Protein AF-A0A218WYG9-F1 (afdb_monomer_lite)

Secondary structure (DSSP, 8-state):
--GGGGS-TT-HHHH--TTTSS---PPPPPPPPHHHHHHHHHT------S--TT-PPPPPPTTS-S-----GGGGSTTGGG-S-GGG--HHHHHHHHHHHHHHHHTT-TTT-S--HHHHHHHHHTT--GGGSPP-----

Radius of gyration: 25.15 Å; chains: 1; bounding box: 65×33×73 Å

Sequence (139 aa):
MGHRRFLDSQHSWRKSKKFDGKSEYRSKPEELSGDDVLRQLRQVENVRFGKPPNQRKRKRSDGELNWTKRSIFFELPYWKTLKLRHNLDVMHIEKNICENILSTLMNIEKKTKDNIKTRLDLEELGIRKELHLQRDGDR

Foldseek 3Di:
DQPCLPDDQPDPVQCDCVPPNDRHNDHRPDDQALVSVVVLVVVQPDQDDDADPVNDDDDDDPPRDPDRDDDPCSVDPCCSVDPPNPPDPVVVVCCVVVQQVVCCVVVPPPSHPDDLVVLVVCVVVVHDPVSHDDPPDDD

pLDDT: mean 78.52, std 9.2, range [40.62, 90.38]

InterPro domains:
  IPR004242 Transposon, En/Spm-like [PF02992] (1-43)

Structure (mmCIF, N/CA/C/O backbone):
data_AF-A0A218WYG9-F1
#
_entry.id   AF-A0A218WYG9-F1
#
loop_
_atom_site.group_PDB
_atom_site.id
_atom_site.type_symbol
_atom_site.label_atom_id
_atom_site.label_alt_id
_atom_site.label_comp_id
_atom_site.label_asym_id
_atom_site.label_entity_id
_atom_site.label_seq_id
_atom_site.pdbx_PDB_ins_code
_atom_site.Cartn_x
_atom_site.Cartn_y
_atom_site.Cartn_z
_atom_site.occupancy
_atom_site.B_iso_or_equiv
_atom_site.auth_seq_id
_atom_site.auth_comp_id
_atom_site.auth_asym_id
_atom_site.auth_atom_id
_atom_site.pdbx_PDB_model_num
ATOM 1 N N . MET A 1 1 ? 8.919 7.501 -19.497 1.00 59.56 1 MET A N 1
ATOM 2 C CA . MET A 1 1 ? 8.229 7.990 -20.714 1.00 59.56 1 MET A CA 1
ATOM 3 C C . MET A 1 1 ? 7.688 6.785 -21.469 1.00 59.56 1 MET A C 1
ATOM 5 O O . MET A 1 1 ? 8.449 5.852 -21.686 1.00 59.56 1 MET A O 1
ATOM 9 N N . GLY A 1 2 ? 6.386 6.736 -21.761 1.00 75.12 2 GLY A N 1
ATOM 10 C CA . GLY A 1 2 ? 5.741 5.537 -22.329 1.00 75.12 2 GLY A CA 1
ATOM 11 C C . GLY A 1 2 ? 4.303 5.285 -21.860 1.00 75.12 2 GLY A C 1
ATOM 12 O O . GLY A 1 2 ? 3.706 4.287 -22.241 1.00 75.12 2 GLY A O 1
ATOM 13 N N . HIS A 1 3 ? 3.713 6.188 -21.070 1.00 83.50 3 HIS A N 1
ATOM 14 C CA . HIS A 1 3 ? 2.325 6.061 -20.600 1.00 83.50 3 HIS A CA 1
ATOM 15 C C . HIS A 1 3 ? 1.289 6.059 -21.743 1.00 83.50 3 HIS A C 1
ATOM 17 O O . HIS A 1 3 ? 0.186 5.554 -21.581 1.00 83.50 3 HIS A O 1
ATOM 23 N N . ARG A 1 4 ? 1.657 6.529 -22.944 1.00 87.69 4 ARG A N 1
ATOM 24 C CA . ARG A 1 4 ? 0.807 6.442 -24.147 1.00 87.69 4 ARG A CA 1
ATOM 25 C C . ARG A 1 4 ? 0.527 4.999 -24.588 1.00 87.69 4 ARG A C 1
ATOM 27 O O . ARG A 1 4 ? -0.414 4.774 -25.339 1.00 87.69 4 ARG A O 1
ATOM 34 N N . ARG A 1 5 ? 1.283 4.020 -24.073 1.00 88.88 5 ARG A N 1
ATOM 35 C CA . ARG A 1 5 ? 1.041 2.583 -24.273 1.00 88.88 5 ARG A CA 1
ATOM 36 C C . ARG A 1 5 ? -0.265 2.091 -23.636 1.00 88.88 5 ARG A C 1
ATOM 38 O O . ARG A 1 5 ? -0.743 1.032 -24.020 1.00 88.88 5 ARG A O 1
ATOM 45 N N . PHE A 1 6 ? -0.844 2.835 -22.694 1.00 87.25 6 PHE A N 1
ATOM 46 C CA . PHE A 1 6 ? -2.136 2.492 -22.086 1.00 87.25 6 PHE A CA 1
ATOM 47 C C . PHE A 1 6 ? -3.340 2.998 -22.892 1.00 87.25 6 PHE A C 1
ATOM 49 O O . PHE A 1 6 ? -4.459 2.571 -22.641 1.00 87.25 6 PHE A O 1
ATOM 56 N N . LEU A 1 7 ? -3.118 3.882 -23.871 1.00 87.81 7 LEU A N 1
ATOM 57 C CA . LEU A 1 7 ? -4.161 4.312 -24.800 1.00 87.81 7 LEU A CA 1
ATOM 58 C C . LEU A 1 7 ? -4.428 3.217 -25.834 1.00 87.81 7 LEU A C 1
ATOM 60 O O . LEU A 1 7 ? -3.521 2.432 -26.145 1.00 87.81 7 LEU A O 1
ATOM 64 N N . ASP A 1 8 ? -5.636 3.226 -26.404 1.00 86.88 8 ASP A N 1
ATOM 65 C CA . ASP A 1 8 ? -6.016 2.340 -27.506 1.00 86.88 8 ASP A CA 1
ATOM 66 C C . ASP A 1 8 ? -4.967 2.362 -28.626 1.00 86.88 8 ASP A C 1
ATOM 68 O O . ASP A 1 8 ? -4.370 3.403 -28.911 1.00 86.88 8 ASP A O 1
ATOM 72 N N . SER A 1 9 ? -4.738 1.212 -29.260 1.00 87.00 9 SER A N 1
ATOM 73 C CA . SER A 1 9 ? -3.754 1.048 -30.334 1.00 87.00 9 SER A CA 1
ATOM 74 C C . SER A 1 9 ? -3.899 2.067 -31.474 1.00 87.00 9 SER A C 1
ATOM 76 O O . SER A 1 9 ? -2.888 2.514 -32.021 1.00 87.00 9 SER A O 1
ATOM 78 N N . GLN A 1 10 ? -5.127 2.492 -31.787 1.00 88.44 10 GLN A N 1
ATOM 79 C CA . GLN A 1 10 ? -5.427 3.442 -32.858 1.00 88.44 10 GLN A CA 1
ATOM 80 C C . GLN A 1 10 ? -5.525 4.895 -32.390 1.00 88.44 10 GLN A C 1
ATOM 82 O O . GLN A 1 10 ? -5.736 5.795 -33.207 1.00 88.44 10 GLN A O 1
ATOM 87 N N . HIS A 1 11 ? -5.317 5.158 -31.100 1.00 90.12 11 HIS A N 1
ATOM 88 C CA . HIS A 1 11 ? -5.453 6.491 -30.530 1.00 90.12 11 HIS A CA 1
ATOM 89 C C . HIS A 1 11 ? -4.476 7.496 -31.174 1.00 90.12 11 HIS A C 1
ATOM 91 O O . HIS A 1 11 ? -3.267 7.265 -31.248 1.00 90.12 11 HIS A O 1
ATOM 97 N N . SER A 1 12 ? -4.971 8.667 -31.589 1.00 90.00 12 SER A N 1
ATOM 98 C CA . SER A 1 12 ? -4.196 9.695 -32.315 1.00 90.00 12 SER A CA 1
ATOM 99 C C . SER A 1 12 ? -2.921 10.132 -31.576 1.00 90.00 12 SER A C 1
ATOM 101 O O . SER A 1 12 ? 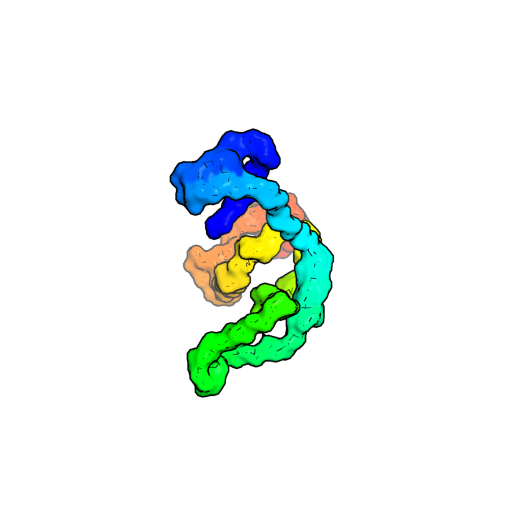-1.855 10.310 -32.172 1.00 90.00 12 SER A O 1
ATOM 103 N N . TRP A 1 13 ? -2.992 10.235 -30.248 1.00 87.25 13 TRP A N 1
ATOM 104 C CA . TRP A 1 13 ? -1.852 10.594 -29.398 1.00 87.25 13 TRP A CA 1
ATOM 105 C C . TRP A 1 13 ? -0.700 9.584 -29.402 1.00 87.25 13 TRP A C 1
ATOM 107 O O . TRP A 1 13 ? 0.431 9.982 -29.120 1.00 87.25 13 TRP A O 1
ATOM 117 N N . ARG A 1 14 ? -0.929 8.316 -29.768 1.00 88.25 14 ARG A N 1
ATOM 118 C CA . ARG A 1 14 ? 0.163 7.354 -29.988 1.00 88.25 14 ARG A CA 1
ATOM 119 C C . ARG A 1 14 ? 0.991 7.705 -31.222 1.00 88.25 14 ARG A C 1
ATOM 121 O O . ARG A 1 14 ? 2.209 7.564 -31.200 1.00 88.25 14 ARG A O 1
ATOM 128 N N . LYS A 1 15 ? 0.347 8.207 -32.278 1.00 87.00 15 LYS A N 1
ATOM 129 C CA . LYS A 1 15 ? 0.996 8.572 -33.551 1.00 87.00 15 LYS A CA 1
ATOM 130 C C . LYS A 1 15 ? 1.681 9.942 -33.471 1.00 87.00 15 LYS A C 1
ATOM 132 O O . LYS A 1 15 ? 2.689 10.166 -34.139 1.00 87.00 15 LYS A O 1
ATOM 137 N N . SER A 1 16 ? 1.173 10.830 -32.613 1.00 86.94 16 SER A N 1
ATOM 138 C CA . SER A 1 16 ? 1.695 12.186 -32.414 1.00 86.94 16 SER A CA 1
ATOM 139 C C . SER A 1 16 ? 3.134 12.209 -31.884 1.00 86.94 16 SER A C 1
ATOM 141 O O . SER A 1 16 ? 3.454 11.563 -30.888 1.00 86.94 16 SER A O 1
ATOM 143 N N . LYS A 1 17 ? 3.986 13.030 -32.508 1.00 86.75 17 LYS A N 1
ATOM 144 C CA . LYS A 1 17 ? 5.374 13.282 -32.078 1.00 86.75 17 LYS A CA 1
ATOM 145 C C . LYS A 1 17 ? 5.509 14.460 -31.104 1.00 86.75 17 LYS A C 1
ATOM 147 O O . LYS A 1 17 ? 6.609 14.743 -30.649 1.00 86.75 17 LYS A O 1
ATOM 152 N N . LYS A 1 18 ? 4.403 15.133 -30.758 1.00 85.38 18 LYS A N 1
ATOM 153 C CA . LYS A 1 18 ? 4.405 16.346 -29.917 1.00 85.38 18 LYS A CA 1
ATOM 154 C C . LYS A 1 18 ? 4.891 16.122 -28.477 1.00 85.38 18 LYS A C 1
ATOM 156 O O . LYS A 1 18 ? 5.238 17.087 -27.817 1.00 85.38 18 LYS A O 1
ATOM 161 N N . PHE A 1 19 ? 4.889 14.880 -27.987 1.00 82.25 19 PHE A N 1
ATOM 162 C CA . PHE A 1 19 ? 5.261 14.564 -26.603 1.00 82.25 19 PHE A CA 1
ATOM 163 C C . PHE A 1 19 ? 6.765 14.326 -26.417 1.00 82.25 19 PHE A C 1
ATOM 165 O O . PHE A 1 19 ? 7.411 15.041 -25.665 1.00 82.25 19 PHE A O 1
ATOM 172 N N . ASP A 1 20 ? 7.322 13.305 -27.068 1.00 83.12 20 ASP A N 1
ATOM 173 C CA . ASP A 1 20 ? 8.715 12.856 -26.887 1.00 83.12 20 ASP A CA 1
ATOM 174 C C . ASP A 1 20 ? 9.457 12.691 -28.230 1.00 83.12 20 ASP A C 1
ATOM 176 O O . ASP A 1 20 ? 10.480 12.010 -28.310 1.00 83.12 20 ASP A O 1
ATOM 180 N N . GLY A 1 21 ? 8.912 13.266 -29.310 1.00 84.69 21 GLY A N 1
ATOM 181 C CA . GLY A 1 21 ? 9.444 13.146 -30.669 1.00 84.69 21 GLY A CA 1
ATOM 182 C C . GLY A 1 21 ? 9.225 11.779 -31.328 1.00 84.69 21 GLY A C 1
ATOM 183 O O . GLY A 1 21 ? 9.522 11.626 -32.514 1.00 84.69 21 GLY A O 1
ATOM 184 N N . LYS A 1 22 ? 8.688 10.785 -30.605 1.00 86.38 22 LYS A N 1
ATOM 185 C CA . LYS A 1 22 ? 8.527 9.406 -31.080 1.00 86.38 22 LYS A CA 1
ATOM 186 C C . LYS A 1 22 ? 7.053 9.012 -31.151 1.00 86.38 22 LYS A C 1
ATOM 188 O O . LYS A 1 22 ? 6.218 9.453 -30.363 1.00 86.38 22 LYS A O 1
ATOM 193 N N . SER A 1 23 ? 6.726 8.156 -32.112 1.00 86.19 23 SER A N 1
ATOM 194 C CA . SER A 1 23 ? 5.421 7.493 -32.174 1.00 86.19 23 SER A CA 1
ATOM 195 C C . SER A 1 23 ? 5.470 6.212 -31.330 1.00 86.19 23 SER A C 1
ATOM 197 O O . SER A 1 23 ? 6.469 5.495 -31.347 1.00 86.19 23 SER A O 1
ATOM 199 N N . GLU A 1 24 ? 4.414 5.936 -30.567 1.00 87.19 24 GLU A N 1
ATOM 200 C CA . GLU A 1 24 ? 4.353 4.841 -29.595 1.00 87.19 24 GLU A CA 1
ATOM 201 C C . GLU A 1 24 ? 3.417 3.726 -30.082 1.00 87.19 24 GLU A C 1
ATOM 203 O O . GLU A 1 24 ? 2.200 3.776 -29.896 1.00 87.19 24 GLU A O 1
ATOM 208 N N . TYR A 1 25 ? 4.001 2.703 -30.707 1.00 87.06 25 TYR A N 1
ATOM 209 C CA . TYR A 1 25 ? 3.273 1.547 -31.246 1.00 87.06 25 TYR A CA 1
ATOM 210 C C . TYR A 1 25 ? 3.310 0.320 -30.333 1.00 87.06 25 TYR A C 1
ATOM 212 O O . TYR A 1 25 ? 2.619 -0.659 -30.598 1.00 87.06 25 TYR A O 1
ATOM 220 N N . ARG A 1 26 ? 4.085 0.352 -29.242 1.00 87.62 26 ARG A N 1
ATOM 221 C CA . ARG A 1 26 ? 4.213 -0.805 -28.350 1.00 87.62 26 ARG A CA 1
ATOM 222 C C . ARG A 1 26 ? 2.877 -1.116 -27.669 1.00 87.62 26 ARG A C 1
ATOM 224 O O . ARG A 1 26 ? 2.090 -0.215 -27.354 1.00 87.62 26 ARG A O 1
ATOM 231 N N . SER A 1 27 ? 2.626 -2.396 -27.417 1.00 85.19 27 SER A N 1
ATOM 232 C CA . SER A 1 27 ? 1.503 -2.853 -26.591 1.00 85.19 27 SER A CA 1
ATOM 233 C C . SER A 1 27 ? 1.637 -2.320 -25.164 1.00 85.19 27 SER A C 1
ATOM 235 O O . SER A 1 27 ? 2.736 -1.938 -24.740 1.00 85.19 27 SER A O 1
ATOM 237 N N . LYS A 1 28 ? 0.534 -2.264 -24.407 1.00 85.81 28 LYS A N 1
ATOM 238 C CA . LYS A 1 28 ? 0.623 -1.977 -22.970 1.00 85.81 28 LYS A CA 1
ATOM 239 C C . LYS A 1 28 ? 1.552 -2.999 -22.292 1.00 85.81 28 LYS A C 1
ATOM 241 O O . LYS A 1 28 ? 1.606 -4.139 -22.754 1.00 85.81 28 LYS A O 1
ATOM 246 N N . PRO A 1 29 ? 2.338 -2.604 -21.274 1.00 83.88 29 PRO A N 1
ATOM 247 C CA . PRO A 1 29 ? 3.072 -3.571 -20.467 1.00 83.88 29 PRO A CA 1
ATOM 248 C C . PRO A 1 29 ? 2.126 -4.653 -19.948 1.00 83.88 29 PRO A C 1
ATOM 250 O O . PRO A 1 29 ? 0.967 -4.362 -19.648 1.00 83.88 29 PRO A O 1
ATOM 253 N N . GLU A 1 30 ? 2.625 -5.879 -19.862 1.00 82.38 30 GLU A N 1
ATOM 254 C CA . GLU A 1 30 ? 1.860 -6.978 -19.293 1.00 82.38 30 GLU A CA 1
ATOM 255 C C . GLU A 1 30 ? 1.609 -6.707 -17.807 1.00 82.38 30 GLU A C 1
ATOM 257 O O . GLU A 1 30 ? 2.514 -6.324 -17.058 1.00 82.38 30 GLU A O 1
ATOM 262 N N . GLU A 1 31 ? 0.349 -6.831 -17.401 1.00 79.38 31 GLU A N 1
ATOM 263 C CA . GLU A 1 31 ? -0.049 -6.667 -16.010 1.00 79.38 31 GLU A CA 1
ATOM 264 C C . GLU A 1 31 ? 0.222 -7.983 -15.289 1.00 79.38 31 GLU A C 1
ATOM 266 O O . GLU A 1 31 ? -0.342 -9.016 -15.638 1.00 79.38 31 GLU A O 1
ATOM 271 N N . LEU A 1 32 ? 1.095 -7.950 -14.284 1.00 77.75 32 LEU A N 1
ATOM 272 C CA . LEU A 1 32 ? 1.373 -9.129 -13.471 1.00 77.75 32 LEU A CA 1
ATOM 273 C C . LEU A 1 32 ? 0.177 -9.420 -12.564 1.00 77.75 32 LEU A C 1
ATOM 275 O O . LEU A 1 32 ? -0.253 -8.561 -11.787 1.00 77.75 32 LEU A O 1
ATOM 279 N N . SER A 1 33 ? -0.319 -10.652 -12.613 1.00 80.88 33 SER A N 1
ATOM 280 C CA . SER A 1 33 ? -1.342 -11.122 -11.690 1.00 80.88 33 SER A CA 1
ATOM 281 C C . SER A 1 33 ? -0.793 -11.226 -10.265 1.00 80.88 33 SER A C 1
ATOM 283 O O . SER A 1 33 ? 0.392 -11.488 -10.039 1.00 80.88 33 SER A O 1
ATOM 285 N N . GLY A 1 34 ? -1.696 -11.117 -9.283 1.00 75.31 34 GLY A N 1
ATOM 286 C CA . GLY A 1 34 ? -1.912 -12.256 -8.389 1.00 75.31 34 GLY A CA 1
ATOM 287 C C . GLY A 1 34 ? -0.698 -13.087 -8.044 1.00 75.31 34 GLY A C 1
ATOM 288 O O . GLY A 1 34 ? 0.180 -12.726 -7.254 1.00 75.31 34 GLY A O 1
ATOM 289 N N . ASP A 1 35 ? -0.756 -14.237 -8.671 1.00 80.62 35 ASP A N 1
ATOM 290 C CA . ASP A 1 35 ? 0.116 -15.355 -8.451 1.00 80.62 35 ASP A CA 1
ATOM 291 C C . ASP A 1 35 ? 1.464 -15.147 -9.137 1.00 80.62 35 ASP A C 1
ATOM 293 O O . ASP A 1 35 ? 2.462 -15.679 -8.662 1.00 80.62 35 ASP A O 1
ATOM 297 N N . ASP A 1 36 ? 1.531 -14.335 -10.195 1.00 82.81 36 ASP A N 1
ATOM 298 C CA . ASP A 1 36 ? 2.775 -14.024 -10.905 1.00 82.81 36 ASP A CA 1
ATOM 299 C C . ASP A 1 36 ? 3.730 -13.252 -9.993 1.00 82.81 36 ASP A C 1
ATOM 301 O O . ASP A 1 36 ? 4.902 -13.607 -9.863 1.00 82.81 36 ASP A O 1
ATOM 305 N N . VAL A 1 37 ? 3.207 -12.248 -9.281 1.00 80.00 37 VAL A N 1
ATOM 306 C CA . VAL A 1 37 ? 3.969 -11.487 -8.283 1.00 80.00 37 VAL A CA 1
ATOM 307 C C . VAL A 1 37 ? 4.431 -12.394 -7.143 1.00 80.00 37 VAL A C 1
ATOM 309 O O . VAL A 1 37 ? 5.583 -12.312 -6.719 1.00 80.00 37 VAL A O 1
ATOM 312 N N . LEU A 1 38 ? 3.568 -13.295 -6.662 1.00 79.69 38 LEU A N 1
ATOM 313 C CA . LEU A 1 38 ? 3.940 -14.252 -5.616 1.00 79.69 38 LEU A CA 1
ATOM 314 C C . LEU A 1 38 ? 5.016 -15.236 -6.094 1.00 79.69 38 LEU A C 1
ATOM 316 O O . LEU A 1 38 ? 5.940 -15.531 -5.338 1.00 79.69 38 LEU A O 1
ATOM 320 N N . ARG A 1 39 ? 4.942 -15.713 -7.346 1.00 83.31 39 ARG A N 1
ATOM 321 C CA . ARG A 1 39 ? 5.980 -16.556 -7.963 1.00 83.31 39 ARG A CA 1
ATOM 322 C C . ARG A 1 39 ? 7.321 -15.835 -8.020 1.00 83.31 39 ARG A C 1
ATOM 324 O O . ARG A 1 39 ? 8.323 -16.421 -7.624 1.00 83.31 39 ARG A O 1
ATOM 331 N N . GLN A 1 40 ? 7.333 -14.573 -8.447 1.00 82.75 40 GLN A N 1
ATOM 332 C CA . GLN A 1 40 ? 8.547 -13.757 -8.478 1.00 82.75 40 GLN A CA 1
ATOM 333 C C . GLN A 1 40 ? 9.116 -13.533 -7.071 1.00 82.75 40 GLN A C 1
ATOM 335 O O . GLN A 1 40 ? 10.308 -13.712 -6.851 1.00 82.75 40 GLN A O 1
ATOM 340 N N . LEU A 1 41 ? 8.277 -13.204 -6.085 1.00 77.56 41 LEU A N 1
ATOM 341 C CA . LEU A 1 41 ? 8.733 -12.943 -4.715 1.00 77.56 41 LEU A CA 1
ATOM 342 C C . LEU A 1 41 ? 9.286 -14.171 -3.994 1.00 77.56 41 LEU A C 1
ATOM 344 O O . LEU A 1 41 ? 10.111 -14.007 -3.098 1.00 77.56 41 LEU A O 1
ATOM 348 N N . ARG A 1 42 ? 8.878 -15.387 -4.376 1.00 79.06 42 ARG A N 1
ATOM 349 C CA . ARG A 1 42 ? 9.506 -16.615 -3.862 1.00 79.06 42 ARG A CA 1
ATOM 350 C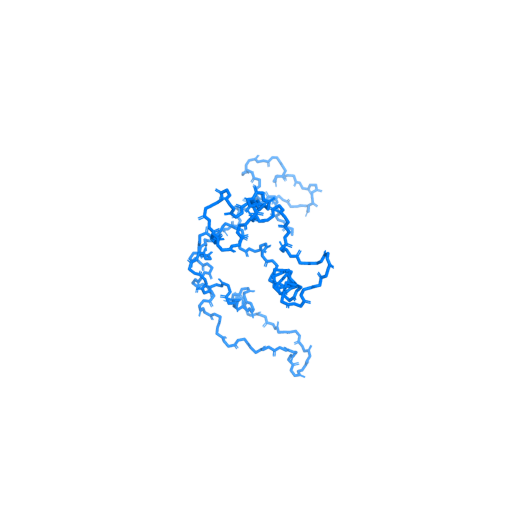 C . ARG A 1 42 ? 10.977 -16.737 -4.256 1.00 79.06 42 ARG A C 1
ATOM 352 O O . ARG A 1 42 ? 11.727 -17.352 -3.520 1.00 79.06 42 ARG A O 1
ATOM 359 N N . GLN A 1 43 ? 11.382 -16.136 -5.373 1.00 78.44 43 GLN A N 1
ATOM 360 C CA . GLN A 1 43 ? 12.771 -16.147 -5.846 1.00 78.44 43 GLN A CA 1
ATOM 361 C C . GLN A 1 43 ? 13.635 -15.076 -5.157 1.00 78.44 43 GLN A C 1
ATOM 363 O O . GLN A 1 43 ? 14.849 -15.047 -5.334 1.00 78.44 43 GLN A O 1
ATOM 368 N N . VAL A 1 44 ? 13.023 -14.172 -4.382 1.00 75.75 44 VAL A N 1
ATOM 369 C CA . VAL A 1 44 ? 13.722 -13.103 -3.660 1.00 75.75 44 VAL A CA 1
ATOM 370 C C . VAL A 1 44 ? 14.193 -13.650 -2.315 1.00 75.75 44 VAL A C 1
ATOM 372 O O . VAL A 1 44 ? 13.569 -13.417 -1.279 1.00 75.75 44 VAL A O 1
ATOM 375 N N . GLU A 1 45 ? 15.290 -14.400 -2.329 1.00 63.00 45 GLU A N 1
ATOM 376 C CA . GLU A 1 45 ? 15.931 -14.897 -1.110 1.00 63.00 45 GLU A CA 1
ATOM 377 C C . GLU A 1 45 ? 17.052 -13.966 -0.622 1.00 63.00 45 GLU A C 1
ATOM 379 O O . GLU A 1 45 ? 17.777 -13.352 -1.404 1.00 63.00 45 GLU A O 1
ATOM 384 N N . ASN A 1 46 ? 17.186 -13.868 0.706 1.00 59.91 46 ASN A N 1
ATOM 385 C CA . ASN A 1 46 ? 18.330 -13.293 1.424 1.00 59.91 46 ASN A CA 1
ATOM 386 C C . ASN A 1 46 ? 18.807 -11.912 0.950 1.00 59.91 46 ASN A C 1
ATOM 388 O O . ASN A 1 46 ? 19.983 -11.676 0.658 1.00 59.91 46 ASN A O 1
ATOM 392 N N . VAL A 1 47 ? 17.897 -10.937 0.963 1.00 65.81 47 VAL A N 1
ATOM 393 C CA . VAL A 1 47 ? 18.267 -9.539 0.740 1.00 65.81 47 VAL A CA 1
ATOM 394 C C . VAL A 1 47 ? 19.084 -9.041 1.931 1.00 65.81 47 VAL A C 1
ATOM 396 O O . VAL A 1 47 ? 18.564 -8.817 3.022 1.00 65.81 47 VAL A O 1
ATOM 399 N N . ARG A 1 48 ? 20.374 -8.778 1.708 1.00 66.25 48 ARG A N 1
ATOM 400 C CA . ARG A 1 48 ? 21.213 -8.096 2.699 1.00 66.25 48 ARG A CA 1
ATOM 401 C C . ARG A 1 48 ? 20.703 -6.667 2.903 1.00 66.25 48 ARG A C 1
ATOM 403 O O . ARG A 1 48 ? 20.829 -5.823 2.013 1.00 66.25 48 ARG A O 1
ATOM 410 N N . PHE A 1 49 ? 20.131 -6.367 4.060 1.00 67.75 49 PHE A N 1
ATOM 411 C CA . PHE A 1 49 ? 19.677 -5.013 4.383 1.00 67.75 49 PHE A CA 1
ATOM 412 C C . PHE A 1 49 ? 20.863 -4.063 4.638 1.00 67.75 49 PHE A C 1
ATOM 414 O O . PHE A 1 49 ? 21.972 -4.499 4.945 1.00 67.75 49 PHE A O 1
ATOM 421 N N . GLY A 1 50 ? 20.637 -2.756 4.474 1.00 71.00 50 GLY A N 1
ATOM 422 C CA . GLY A 1 50 ? 21.626 -1.711 4.768 1.00 71.00 50 GLY A CA 1
ATOM 423 C C . GLY A 1 50 ? 22.500 -1.265 3.589 1.00 71.00 50 GLY A C 1
ATOM 424 O O . GLY A 1 50 ? 22.398 -1.766 2.464 1.00 71.00 50 GLY A O 1
ATOM 425 N N . LYS A 1 51 ? 23.355 -0.265 3.852 1.00 70.94 51 LYS A N 1
ATOM 426 C CA . LYS A 1 51 ? 24.303 0.268 2.866 1.00 70.94 51 LYS A CA 1
ATOM 427 C C . LYS A 1 51 ? 25.369 -0.791 2.560 1.00 70.94 51 LYS A C 1
ATOM 429 O O . LYS A 1 51 ? 25.875 -1.426 3.485 1.00 70.94 51 LYS A O 1
ATOM 434 N N . PRO A 1 52 ? 25.733 -0.998 1.285 1.00 71.94 52 PRO A N 1
ATOM 435 C CA . PRO A 1 52 ? 26.866 -1.850 0.971 1.00 71.94 52 PRO A CA 1
ATOM 4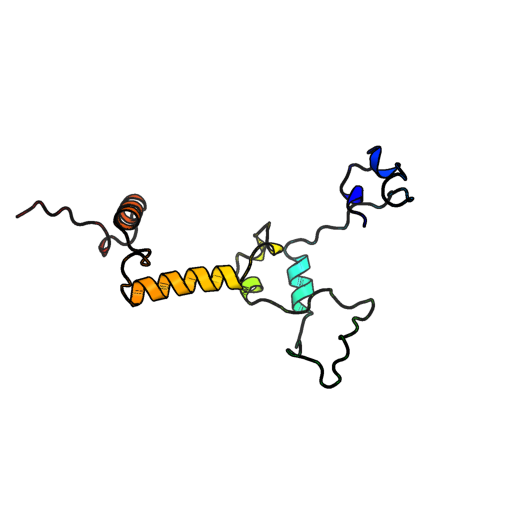36 C C . PRO A 1 52 ? 28.145 -1.233 1.560 1.00 71.94 52 PRO A C 1
ATOM 438 O O . PRO A 1 52 ? 28.267 -0.004 1.561 1.00 71.94 52 PRO A O 1
ATOM 441 N N . PRO A 1 53 ? 29.103 -2.058 2.016 1.00 71.00 53 PRO A N 1
ATOM 442 C CA . PRO A 1 53 ? 30.320 -1.586 2.683 1.00 71.00 53 PRO A CA 1
ATOM 443 C C . PRO A 1 53 ? 31.105 -0.560 1.850 1.00 71.00 53 PRO A C 1
ATOM 445 O O . PRO A 1 53 ? 31.690 0.361 2.402 1.00 71.00 53 PRO A O 1
ATOM 448 N N . ASN A 1 54 ? 31.016 -0.635 0.518 1.00 75.19 54 ASN A N 1
ATOM 449 C CA . ASN A 1 54 ? 31.738 0.261 -0.389 1.00 75.19 54 ASN A CA 1
ATOM 450 C C . ASN A 1 54 ? 30.924 1.483 -0.863 1.00 75.19 54 ASN A C 1
ATOM 452 O O . ASN A 1 54 ? 31.306 2.097 -1.854 1.00 75.19 54 ASN A O 1
ATOM 456 N N . GLN A 1 55 ? 29.774 1.803 -0.247 1.00 64.81 55 GLN A N 1
ATOM 457 C CA . GLN A 1 55 ? 28.861 2.920 -0.596 1.00 64.81 55 GLN A CA 1
ATOM 458 C C . GLN A 1 55 ? 28.363 2.986 -2.060 1.00 64.81 55 GLN A C 1
ATOM 460 O O . GLN A 1 55 ? 27.573 3.859 -2.418 1.00 64.81 55 GLN A O 1
ATOM 465 N N . ARG A 1 56 ? 28.766 2.053 -2.927 1.00 69.44 56 ARG A N 1
ATOM 466 C CA . ARG A 1 56 ? 28.316 1.975 -4.320 1.00 69.44 56 ARG A CA 1
ATOM 467 C C . ARG A 1 56 ? 26.874 1.484 -4.378 1.00 69.44 56 ARG A C 1
ATOM 469 O O . ARG A 1 56 ? 26.524 0.516 -3.710 1.00 69.44 56 ARG A O 1
ATOM 476 N N . LYS A 1 57 ? 26.040 2.107 -5.216 1.00 65.88 57 LYS A N 1
ATOM 477 C CA . LYS A 1 57 ? 24.684 1.608 -5.498 1.00 65.88 57 LYS A CA 1
ATOM 478 C C . LYS A 1 57 ? 24.776 0.156 -5.984 1.00 65.88 57 LYS A C 1
ATOM 480 O O . LYS A 1 57 ? 25.586 -0.137 -6.864 1.00 65.88 57 LYS A O 1
ATOM 485 N N . ARG A 1 58 ? 23.965 -0.744 -5.413 1.00 67.19 58 ARG A N 1
ATOM 486 C CA . ARG A 1 58 ? 23.853 -2.126 -5.907 1.00 67.19 58 ARG A CA 1
ATOM 487 C C . ARG A 1 58 ? 23.413 -2.070 -7.367 1.00 67.19 58 ARG A C 1
ATOM 489 O O . ARG A 1 58 ? 22.363 -1.503 -7.661 1.00 67.19 58 ARG A O 1
ATOM 496 N N . LYS A 1 59 ? 24.247 -2.591 -8.266 1.00 66.44 59 LYS A N 1
ATOM 497 C CA . LYS A 1 59 ? 23.880 -2.766 -9.671 1.00 66.44 59 LYS A CA 1
ATOM 498 C C . LYS A 1 59 ? 22.984 -3.998 -9.764 1.00 66.44 59 LYS A C 1
ATOM 500 O O . LYS A 1 59 ? 23.305 -4.999 -9.136 1.00 66.44 59 LYS A O 1
ATOM 505 N N . ARG A 1 60 ? 21.886 -3.890 -10.510 1.00 65.94 60 ARG A N 1
ATOM 506 C CA . ARG A 1 60 ? 21.052 -5.035 -10.890 1.00 65.94 60 ARG A CA 1
ATOM 507 C C . ARG A 1 60 ? 21.556 -5.590 -12.216 1.00 65.94 60 ARG A C 1
ATOM 509 O O . ARG A 1 60 ? 21.930 -4.796 -13.083 1.00 65.94 60 ARG A O 1
ATOM 516 N N . SER A 1 61 ? 21.590 -6.909 -12.357 1.00 67.56 61 SER A N 1
ATOM 517 C CA . SER A 1 61 ? 21.824 -7.560 -13.651 1.00 67.56 61 SER A CA 1
ATOM 518 C C . SER A 1 61 ? 20.552 -7.558 -14.512 1.00 67.56 61 SER A C 1
ATOM 520 O O . SER A 1 61 ? 19.447 -7.413 -13.994 1.00 67.56 61 SER A O 1
ATOM 522 N N . ASP A 1 62 ? 20.699 -7.715 -15.830 1.00 60.00 62 ASP A N 1
ATOM 523 C CA . ASP A 1 62 ? 19.600 -7.615 -16.814 1.00 60.00 62 ASP A CA 1
ATOM 524 C C . ASP A 1 62 ? 18.587 -8.787 -16.763 1.00 60.00 62 ASP A C 1
ATOM 526 O O . ASP A 1 62 ? 17.681 -8.884 -17.581 1.00 60.00 62 ASP A O 1
ATOM 530 N N . GLY A 1 63 ? 18.714 -9.680 -15.777 1.00 64.81 63 GLY A N 1
ATOM 531 C CA . GLY A 1 63 ? 17.752 -10.749 -15.481 1.00 64.81 63 GLY A CA 1
ATOM 532 C C . GLY A 1 63 ? 17.231 -10.729 -14.042 1.00 64.81 63 GLY A C 1
ATOM 533 O O . GLY A 1 63 ? 16.440 -11.591 -13.665 1.00 64.81 63 GLY A O 1
ATOM 534 N N . GLU A 1 64 ? 17.665 -9.769 -13.220 1.00 68.38 64 GLU A N 1
ATOM 535 C CA . GLU A 1 64 ? 17.222 -9.665 -11.832 1.00 68.38 64 GLU A CA 1
ATOM 536 C C . GLU A 1 64 ? 15.828 -9.051 -11.733 1.00 68.38 64 GLU A C 1
ATOM 538 O O . GLU A 1 64 ? 15.513 -8.017 -12.329 1.00 68.38 64 GLU A O 1
ATOM 543 N N . LEU A 1 65 ? 14.991 -9.671 -10.903 1.00 72.62 65 LEU A N 1
ATOM 544 C CA . LEU A 1 65 ? 13.677 -9.145 -10.577 1.00 72.62 65 LEU A CA 1
ATOM 545 C C . LEU A 1 65 ? 13.780 -7.737 -9.969 1.00 72.62 65 LEU A C 1
ATOM 547 O O . LEU A 1 65 ? 14.697 -7.404 -9.218 1.00 72.62 65 LEU A O 1
ATOM 551 N N . ASN A 1 66 ? 12.766 -6.907 -10.220 1.00 73.81 66 ASN A N 1
ATOM 552 C CA . ASN A 1 66 ? 12.716 -5.545 -9.678 1.00 73.81 66 ASN A CA 1
ATOM 553 C C . ASN A 1 66 ? 12.507 -5.483 -8.154 1.00 73.81 66 ASN A C 1
ATOM 555 O O . ASN A 1 66 ? 12.613 -4.403 -7.557 1.00 73.81 66 ASN A O 1
ATOM 559 N N . TRP A 1 67 ? 12.210 -6.624 -7.536 1.00 74.06 67 TRP A N 1
ATOM 560 C CA . TRP A 1 67 ? 11.921 -6.774 -6.120 1.00 74.06 67 TRP A CA 1
ATOM 561 C C . TRP A 1 67 ? 13.200 -6.732 -5.284 1.00 74.06 67 TRP A C 1
ATOM 563 O O . TRP A 1 67 ? 14.148 -7.471 -5.517 1.00 74.06 67 TRP A O 1
ATOM 573 N N . THR A 1 68 ? 13.213 -5.872 -4.270 1.00 69.94 68 THR A N 1
ATOM 574 C CA . THR A 1 68 ? 14.327 -5.750 -3.312 1.00 69.94 68 THR A CA 1
ATOM 575 C C . THR A 1 68 ? 13.970 -6.216 -1.921 1.00 69.94 68 THR A C 1
ATOM 577 O O . THR A 1 68 ? 14.855 -6.321 -1.088 1.00 69.94 68 THR A O 1
ATOM 580 N N . LYS A 1 69 ? 12.692 -6.428 -1.622 1.00 72.88 69 LYS A N 1
ATOM 581 C CA . LYS A 1 69 ? 12.230 -6.887 -0.317 1.00 72.88 69 LYS A CA 1
ATOM 582 C C . LYS A 1 69 ? 10.927 -7.640 -0.510 1.00 72.88 69 LYS A C 1
ATOM 584 O O . LYS A 1 69 ? 10.064 -7.203 -1.270 1.00 72.88 69 LYS A O 1
ATOM 589 N N . ARG A 1 70 ? 10.772 -8.727 0.236 1.00 75.25 70 ARG A N 1
ATOM 590 C CA . ARG A 1 70 ? 9.484 -9.371 0.459 1.00 75.25 70 ARG A CA 1
ATOM 591 C C . ARG A 1 70 ? 8.885 -8.805 1.748 1.00 75.25 70 ARG A C 1
ATOM 593 O O . ARG A 1 70 ? 9.518 -8.860 2.799 1.00 75.25 70 ARG A O 1
ATOM 600 N N . SER A 1 71 ? 7.713 -8.178 1.649 1.00 75.62 71 SER A N 1
ATOM 601 C CA . SER A 1 71 ? 6.946 -7.754 2.831 1.00 75.62 71 SER A CA 1
ATOM 602 C C . SER A 1 71 ? 6.234 -8.958 3.451 1.00 75.62 71 SER A C 1
ATOM 604 O O . SER A 1 71 ? 5.806 -9.850 2.715 1.00 75.62 71 SER A O 1
ATOM 606 N N . ILE A 1 72 ? 6.043 -8.955 4.773 1.00 77.00 72 ILE A N 1
ATOM 607 C CA . ILE A 1 72 ? 5.269 -9.985 5.488 1.00 77.00 72 ILE A CA 1
ATOM 608 C C . ILE A 1 72 ? 3.823 -10.064 4.989 1.00 77.00 72 ILE A C 1
ATOM 610 O O . ILE A 1 72 ? 3.199 -11.115 5.023 1.00 77.00 72 ILE A O 1
ATOM 614 N N . PHE A 1 73 ? 3.297 -8.969 4.433 1.00 74.44 73 PHE A N 1
ATOM 615 C CA . PHE A 1 73 ? 1.944 -8.945 3.893 1.00 74.44 73 PHE A CA 1
ATOM 616 C C . PHE A 1 73 ? 1.720 -9.931 2.743 1.00 74.44 73 PHE A C 1
ATOM 618 O O . PHE A 1 73 ? 0.598 -10.385 2.548 1.00 74.44 73 PHE A O 1
ATOM 625 N N . PHE A 1 74 ? 2.776 -10.328 2.026 1.00 76.00 74 PHE A N 1
ATOM 626 C CA . PHE A 1 74 ? 2.679 -11.358 0.989 1.00 76.00 74 PHE A CA 1
ATOM 627 C C . PHE A 1 74 ? 2.430 -12.771 1.544 1.00 76.00 74 PHE A C 1
ATOM 629 O O . PHE A 1 74 ? 2.165 -13.679 0.760 1.00 76.00 74 PHE A O 1
ATOM 636 N N . GLU A 1 75 ? 2.509 -12.967 2.862 1.00 77.38 75 GLU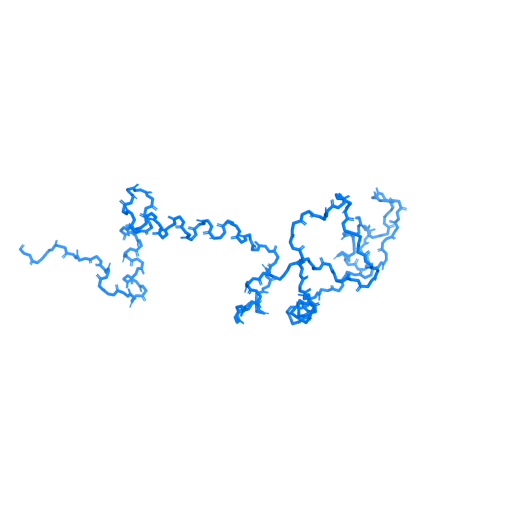 A N 1
ATOM 637 C CA . GLU A 1 75 ? 2.162 -14.224 3.539 1.00 77.38 75 GLU A CA 1
ATOM 638 C C . GLU A 1 75 ? 0.681 -14.288 3.931 1.00 77.38 75 GLU A C 1
ATOM 640 O O . GLU A 1 75 ? 0.161 -15.363 4.221 1.00 77.38 75 GLU A O 1
ATOM 645 N N . LEU A 1 76 ? -0.028 -13.154 3.903 1.00 82.12 76 LEU A N 1
ATOM 646 C CA . LEU A 1 76 ? -1.433 -13.105 4.284 1.00 82.12 76 LEU A CA 1
ATOM 647 C C . LEU A 1 76 ? -2.302 -13.824 3.231 1.00 82.12 76 LEU A C 1
ATOM 649 O O . LEU A 1 76 ? -2.195 -13.512 2.039 1.00 82.12 76 LEU A O 1
ATOM 653 N N . PRO A 1 77 ? -3.223 -14.729 3.628 1.00 79.69 77 PRO A N 1
ATOM 654 C CA . PRO A 1 77 ? -4.014 -15.540 2.692 1.00 79.69 77 PRO A CA 1
ATOM 655 C C . PRO A 1 77 ? -4.828 -14.736 1.668 1.00 79.69 77 PRO A C 1
ATOM 657 O O . PRO A 1 77 ? -5.039 -15.189 0.541 1.00 79.69 77 PRO A O 1
ATOM 660 N N . TYR A 1 78 ? -5.268 -13.532 2.047 1.00 79.44 78 TYR A N 1
ATOM 661 C CA . TYR A 1 78 ? -6.066 -12.635 1.209 1.00 79.44 78 TYR A CA 1
ATOM 662 C C . TYR A 1 78 ? -5.219 -11.725 0.309 1.00 79.44 78 TYR A C 1
ATOM 664 O O . TYR A 1 78 ? -5.748 -11.027 -0.553 1.00 79.44 78 TYR A O 1
ATOM 672 N N . TRP A 1 79 ? -3.892 -11.716 0.452 1.00 76.56 79 TRP A N 1
ATOM 673 C CA . TRP A 1 79 ? -3.042 -10.821 -0.333 1.00 76.56 79 TRP A CA 1
ATOM 674 C C . TRP A 1 79 ? -3.129 -11.104 -1.838 1.00 76.56 79 TRP A C 1
ATOM 676 O O . TRP A 1 79 ? -3.135 -10.186 -2.661 1.00 76.56 79 TRP A O 1
ATOM 686 N N . LYS A 1 80 ? -3.291 -12.384 -2.202 1.00 71.50 80 LYS A N 1
ATOM 687 C CA . LYS A 1 80 ? -3.477 -12.835 -3.589 1.00 71.50 80 LYS A CA 1
ATOM 688 C C . LYS A 1 80 ? -4.775 -12.335 -4.233 1.00 71.50 80 LYS A C 1
ATOM 690 O O . LYS A 1 80 ? -4.844 -12.281 -5.457 1.00 71.50 80 LYS A O 1
ATOM 695 N N . THR A 1 81 ? -5.786 -11.960 -3.447 1.00 77.00 81 THR A N 1
ATOM 696 C CA . THR A 1 81 ? -7.091 -11.501 -3.956 1.00 77.00 81 THR A CA 1
ATOM 697 C C . THR A 1 81 ? -7.199 -9.977 -4.020 1.00 77.00 81 THR A C 1
ATOM 699 O O . THR A 1 81 ? -8.125 -9.451 -4.634 1.00 77.00 81 THR A O 1
ATOM 702 N N . LEU A 1 82 ? -6.243 -9.240 -3.443 1.00 75.06 82 LEU A N 1
ATOM 703 C CA . LEU A 1 82 ? -6.234 -7.778 -3.486 1.00 75.06 82 LEU A CA 1
ATOM 704 C C . LEU A 1 82 ? -5.883 -7.263 -4.886 1.00 75.06 82 LEU A C 1
ATOM 706 O O . LEU A 1 82 ? -4.873 -7.668 -5.466 1.00 75.06 82 LEU A O 1
ATOM 710 N N . LYS A 1 83 ? -6.684 -6.321 -5.401 1.00 68.25 83 LYS A N 1
ATOM 711 C CA . LYS A 1 83 ? -6.426 -5.624 -6.676 1.00 68.25 83 LYS A CA 1
ATOM 712 C C . LYS A 1 83 ? -5.393 -4.493 -6.547 1.00 68.25 83 LYS A C 1
ATOM 714 O O . LYS A 1 83 ? -4.656 -4.234 -7.488 1.00 68.25 83 LYS A O 1
ATOM 719 N N . LEU A 1 84 ? -5.295 -3.844 -5.381 1.00 68.75 84 LEU A N 1
ATOM 720 C CA . LEU A 1 84 ? -4.456 -2.653 -5.152 1.00 68.75 84 LEU A CA 1
ATOM 721 C C . LEU A 1 84 ? -3.291 -2.914 -4.183 1.00 68.75 84 LEU A C 1
ATOM 723 O O . LEU A 1 84 ? -3.139 -2.248 -3.164 1.00 68.75 84 LEU A O 1
ATOM 727 N N . ARG A 1 85 ? -2.444 -3.897 -4.490 1.00 67.88 85 ARG A N 1
ATOM 728 C CA . ARG A 1 85 ? -1.350 -4.324 -3.587 1.00 67.88 85 ARG A CA 1
ATOM 729 C C . ARG A 1 85 ? -0.232 -3.304 -3.418 1.00 67.88 85 ARG A C 1
ATOM 731 O O . ARG A 1 85 ? 0.443 -3.304 -2.398 1.00 67.88 85 ARG A O 1
ATOM 738 N N . HIS A 1 86 ? -0.014 -2.469 -4.429 1.00 65.25 86 HIS A N 1
ATOM 739 C CA . HIS A 1 86 ? 1.077 -1.494 -4.461 1.00 65.25 86 HIS A CA 1
ATOM 740 C C . HIS A 1 86 ? 0.732 -0.169 -3.763 1.00 65.25 86 HIS A C 1
ATOM 742 O O . HIS A 1 86 ? 1.607 0.678 -3.633 1.00 65.25 86 HIS A O 1
ATOM 748 N N . ASN A 1 87 ? -0.507 -0.007 -3.283 1.00 64.12 87 ASN A N 1
ATOM 749 C CA . ASN A 1 87 ? -0.974 1.216 -2.619 1.00 64.12 87 ASN A CA 1
ATOM 750 C C . ASN A 1 87 ? -1.020 1.095 -1.090 1.00 64.12 87 ASN A C 1
ATOM 752 O O . ASN A 1 87 ? -1.494 2.004 -0.415 1.00 64.12 87 ASN A O 1
ATOM 756 N N . LEU A 1 88 ? -0.565 -0.030 -0.537 1.00 68.44 88 LEU A N 1
ATOM 757 C CA . LEU A 1 88 ? -0.577 -0.253 0.902 1.00 68.44 88 LEU A CA 1
ATOM 758 C C . LEU A 1 88 ? 0.714 0.285 1.512 1.00 68.44 88 LEU A C 1
ATOM 760 O O . LEU A 1 88 ? 1.770 -0.348 1.455 1.00 68.44 88 LEU A O 1
ATOM 764 N N . ASP A 1 89 ? 0.612 1.476 2.092 1.00 74.38 89 ASP A N 1
ATOM 765 C CA . ASP A 1 89 ? 1.685 2.084 2.861 1.00 74.38 89 ASP A CA 1
ATOM 766 C C . ASP A 1 89 ? 1.759 1.428 4.245 1.00 74.38 89 ASP A C 1
ATOM 768 O O . ASP A 1 89 ? 1.033 1.785 5.174 1.00 74.38 89 ASP A O 1
ATOM 772 N N . VAL A 1 90 ? 2.633 0.424 4.352 1.00 72.31 90 VAL A N 1
ATOM 773 C CA . VAL A 1 90 ? 2.831 -0.374 5.571 1.00 72.31 90 VAL A CA 1
ATOM 774 C C . VAL A 1 90 ? 3.099 0.518 6.779 1.00 72.31 90 VAL A C 1
ATOM 776 O O . VAL A 1 90 ? 2.509 0.307 7.828 1.00 72.31 90 VAL A O 1
ATOM 779 N N . MET A 1 91 ? 3.935 1.543 6.620 1.00 77.06 91 MET A N 1
ATOM 780 C CA . MET A 1 91 ? 4.333 2.424 7.713 1.00 77.06 91 MET A CA 1
ATOM 781 C C . MET A 1 91 ? 3.137 3.216 8.245 1.00 77.06 91 MET A C 1
ATOM 783 O O . MET A 1 91 ? 2.955 3.313 9.457 1.00 77.06 91 MET A O 1
ATOM 787 N N . HIS A 1 92 ? 2.299 3.756 7.358 1.00 79.06 92 HIS A N 1
ATOM 788 C CA . HIS A 1 92 ? 1.097 4.4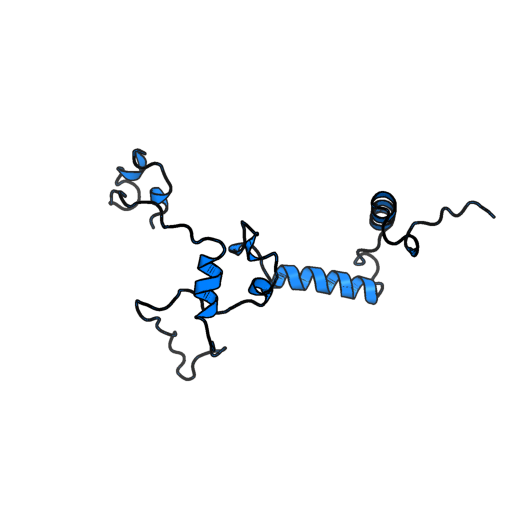78 7.772 1.00 79.06 92 HIS A CA 1
ATOM 789 C C . HIS A 1 92 ? 0.030 3.544 8.357 1.00 79.06 92 HIS A C 1
ATOM 791 O O . HIS A 1 92 ? -0.623 3.919 9.331 1.00 79.06 92 HIS A O 1
ATOM 797 N N . ILE A 1 93 ? -0.123 2.331 7.814 1.00 82.25 93 ILE A N 1
ATOM 798 C CA . ILE A 1 93 ? -1.054 1.319 8.339 1.00 82.25 93 ILE A CA 1
ATOM 799 C C . ILE A 1 93 ? -0.629 0.879 9.744 1.00 82.25 93 ILE A C 1
ATOM 801 O O . ILE A 1 93 ? -1.439 0.924 10.669 1.00 82.25 93 ILE A O 1
ATOM 805 N N . GLU A 1 94 ? 0.638 0.502 9.923 1.00 83.56 94 GLU A N 1
ATOM 806 C CA . GLU A 1 94 ? 1.184 0.090 11.218 1.00 83.56 94 GLU A CA 1
ATOM 807 C C . GLU A 1 94 ? 1.086 1.223 12.236 1.00 83.56 94 GLU A C 1
ATOM 809 O O . GLU A 1 94 ? 0.585 1.008 13.338 1.00 83.56 94 GLU A O 1
ATOM 814 N N . LYS A 1 95 ? 1.475 2.449 11.858 1.00 88.56 95 LYS A N 1
ATOM 815 C CA . LYS A 1 95 ? 1.345 3.621 12.730 1.00 88.56 95 LYS A CA 1
ATOM 816 C C . LYS A 1 95 ? -0.103 3.828 13.169 1.00 88.56 95 LYS A C 1
ATOM 818 O O . LYS A 1 95 ? -0.353 3.977 14.360 1.00 88.56 95 LYS A O 1
ATOM 823 N N . ASN A 1 96 ? -1.054 3.784 12.236 1.00 85.81 96 ASN A N 1
ATOM 824 C CA . ASN A 1 96 ? -2.465 3.994 12.543 1.00 85.81 96 ASN A CA 1
ATOM 825 C C . ASN A 1 96 ? -3.015 2.933 13.509 1.00 85.81 96 ASN A C 1
ATOM 827 O O . ASN A 1 96 ? -3.683 3.275 14.484 1.00 85.81 96 ASN A O 1
ATOM 831 N N . ILE A 1 97 ? -2.716 1.655 13.268 1.00 85.81 97 ILE A N 1
ATOM 832 C CA . ILE A 1 97 ? -3.192 0.555 14.115 1.00 85.81 97 ILE A CA 1
ATOM 833 C C . ILE A 1 97 ? -2.552 0.634 15.506 1.00 85.81 97 ILE A C 1
ATOM 835 O O . ILE A 1 97 ? -3.267 0.600 16.508 1.00 85.81 97 ILE A O 1
ATOM 839 N N . CYS A 1 98 ? -1.229 0.792 15.582 1.00 88.38 98 CYS A N 1
ATOM 840 C CA . CYS A 1 98 ? -0.504 0.861 16.849 1.00 88.38 98 CYS A CA 1
ATOM 841 C C . CYS A 1 98 ? -0.913 2.077 17.685 1.00 88.38 98 CYS A C 1
ATOM 843 O O . CYS A 1 98 ? -1.122 1.931 18.886 1.00 88.38 98 CYS A O 1
ATOM 845 N N . GLU A 1 99 ? -1.077 3.258 17.079 1.00 87.25 99 GLU A N 1
ATOM 846 C CA . GLU A 1 99 ? -1.532 4.457 17.793 1.00 87.25 99 GLU A CA 1
ATOM 847 C C . GLU A 1 99 ? -2.941 4.277 18.362 1.00 87.25 99 GLU A C 1
ATOM 849 O O . GLU A 1 99 ? -3.182 4.661 19.506 1.00 87.25 99 GLU A O 1
ATOM 854 N N . ASN A 1 100 ? -3.856 3.653 17.612 1.00 86.19 100 ASN A N 1
ATOM 855 C CA . ASN A 1 100 ? -5.214 3.378 18.087 1.00 86.19 100 ASN A CA 1
ATOM 856 C C . ASN A 1 100 ? -5.218 2.372 19.251 1.00 86.19 100 ASN A C 1
ATOM 858 O O . ASN A 1 100 ? -5.904 2.596 20.251 1.00 86.19 100 ASN A O 1
ATOM 862 N N . ILE A 1 101 ? -4.448 1.281 19.145 1.00 87.75 101 ILE A N 1
ATOM 863 C CA . ILE A 1 101 ? -4.326 0.275 20.212 1.00 87.75 101 ILE A CA 1
ATOM 864 C C . ILE A 1 101 ? -3.702 0.907 21.456 1.00 87.75 101 ILE A C 1
ATOM 866 O O . ILE A 1 101 ? -4.271 0.808 22.540 1.00 87.75 101 ILE A O 1
ATOM 870 N N . LEU A 1 102 ? -2.575 1.606 21.303 1.00 89.50 102 LEU A N 1
ATOM 871 C CA . LEU A 1 102 ? -1.870 2.240 22.414 1.00 89.50 102 LEU A CA 1
ATOM 872 C C . LEU A 1 102 ? -2.736 3.299 23.097 1.00 89.50 102 LEU A C 1
ATOM 874 O O . LEU A 1 102 ? -2.813 3.322 24.321 1.00 89.50 102 LEU A O 1
ATOM 878 N N . SER A 1 103 ? -3.421 4.143 22.320 1.00 87.62 103 SER A N 1
ATOM 879 C CA . SER A 1 103 ? -4.307 5.176 22.871 1.00 87.62 103 SER A CA 1
ATOM 880 C C . SER A 1 103 ? -5.458 4.566 23.665 1.00 87.62 103 SER A C 1
ATOM 882 O O . SER A 1 103 ? -5.828 5.108 24.701 1.00 87.62 103 SER A O 1
ATOM 884 N N . THR A 1 104 ? -5.987 3.427 23.209 1.00 84.12 104 THR A N 1
ATOM 885 C CA . THR A 1 104 ? -7.047 2.690 23.909 1.00 84.12 104 THR A CA 1
ATOM 886 C C . THR A 1 104 ? -6.524 2.035 25.190 1.00 84.12 104 THR A C 1
ATOM 888 O O . THR A 1 104 ? -7.140 2.191 26.237 1.00 84.12 104 THR A O 1
ATOM 891 N N . LEU A 1 105 ? -5.364 1.368 25.144 1.00 86.94 105 LEU A N 1
ATOM 892 C CA . LEU A 1 105 ? -4.746 0.731 26.317 1.00 86.94 105 LEU A CA 1
ATOM 893 C C . LEU A 1 105 ? -4.356 1.740 27.404 1.00 86.94 105 LEU A C 1
ATOM 895 O O . LEU A 1 105 ? -4.514 1.463 28.587 1.00 86.94 105 LEU A O 1
ATOM 899 N N . MET A 1 106 ? -3.854 2.907 27.000 1.00 87.56 106 MET A N 1
ATOM 900 C CA . MET A 1 106 ? -3.426 3.977 27.907 1.00 87.56 106 MET A CA 1
ATOM 901 C C . MET A 1 106 ? -4.575 4.913 28.316 1.00 87.56 106 MET A C 1
ATOM 903 O O . MET A 1 106 ? -4.330 5.894 29.011 1.00 87.56 106 MET A O 1
ATOM 907 N N . ASN A 1 107 ? -5.805 4.642 27.861 1.00 82.81 107 ASN A N 1
ATOM 908 C CA . ASN A 1 107 ? -6.996 5.462 28.090 1.00 82.81 107 ASN A CA 1
ATOM 909 C C . ASN A 1 107 ? -6.760 6.971 27.858 1.00 82.81 107 ASN A C 1
ATOM 911 O O . ASN A 1 107 ? -7.140 7.817 28.666 1.00 82.81 107 ASN A O 1
ATOM 915 N N . ILE A 1 108 ? -6.076 7.316 26.760 1.00 82.62 108 ILE A N 1
ATOM 916 C CA . ILE A 1 108 ? -5.740 8.711 26.454 1.00 82.62 108 ILE A CA 1
ATOM 917 C C . ILE A 1 108 ? -6.997 9.419 25.952 1.00 82.62 108 ILE A C 1
ATOM 919 O O . ILE A 1 108 ? -7.482 9.139 24.848 1.00 82.62 108 ILE A O 1
ATOM 923 N N . GLU A 1 109 ? -7.496 10.373 26.739 1.00 73.50 109 GLU A N 1
ATOM 924 C CA . GLU A 1 109 ? -8.672 11.167 26.389 1.00 73.50 109 GLU A CA 1
ATOM 925 C C . GLU A 1 109 ? -8.557 11.759 24.972 1.00 73.50 109 GLU A C 1
ATOM 927 O O . GLU A 1 109 ? -7.521 12.295 24.568 1.00 73.50 109 GLU A O 1
ATOM 932 N N . LYS A 1 110 ? -9.649 11.658 24.202 1.00 75.44 110 LYS A N 1
ATOM 933 C CA . LYS A 1 110 ? -9.797 12.150 22.815 1.00 75.44 110 LYS A CA 1
ATOM 934 C C . LYS A 1 110 ? -8.947 11.450 21.742 1.00 75.44 110 LYS A C 1
ATOM 936 O O . LYS A 1 110 ? -9.092 11.791 20.569 1.00 75.44 110 LYS A O 1
ATOM 941 N N . LYS A 1 111 ? -8.096 10.478 22.091 1.00 78.81 111 LYS A N 1
ATOM 942 C CA . LYS A 1 111 ? -7.354 9.649 21.115 1.00 78.81 111 LYS A CA 1
ATOM 943 C C . LYS A 1 111 ? -7.822 8.197 21.062 1.00 78.81 111 LYS A C 1
ATOM 945 O O . LYS A 1 111 ? -7.478 7.483 20.122 1.00 78.81 111 LYS A O 1
ATOM 950 N N . THR A 1 112 ? -8.604 7.757 22.041 1.00 79.44 112 THR A N 1
ATOM 951 C CA . THR A 1 112 ? -9.204 6.423 22.047 1.00 79.44 112 THR A CA 1
ATOM 952 C C . THR A 1 112 ? -10.199 6.283 20.891 1.00 79.44 112 THR A C 1
ATOM 954 O O . THR A 1 112 ? -10.973 7.189 20.575 1.00 79.44 112 THR A O 1
ATOM 957 N N . LYS A 1 113 ? -10.185 5.121 20.229 1.00 78.75 113 LYS A N 1
ATOM 958 C CA . LYS A 1 113 ? -11.230 4.762 19.251 1.00 78.75 113 LYS A CA 1
ATOM 959 C C . LYS A 1 113 ? -12.484 4.190 19.906 1.00 78.75 113 LYS A C 1
ATOM 961 O O . LYS A 1 113 ? -13.480 3.953 19.223 1.00 78.75 113 LYS A O 1
ATOM 966 N N . ASP A 1 114 ? -12.436 4.030 21.220 1.00 79.44 114 ASP A N 1
ATOM 967 C CA . ASP A 1 114 ? -13.575 3.698 22.045 1.00 79.44 114 ASP A CA 1
ATOM 968 C C . ASP A 1 114 ? -14.406 4.955 22.327 1.00 79.44 114 ASP A C 1
ATOM 970 O O . ASP A 1 114 ? -14.017 5.818 23.113 1.00 79.44 114 ASP A O 1
ATOM 974 N N . ASN A 1 115 ? -15.514 5.101 21.607 1.00 84.88 115 ASN A N 1
ATOM 975 C CA . ASN A 1 115 ? -16.422 6.232 21.733 1.00 84.88 115 ASN A CA 1
ATOM 976 C C . ASN A 1 115 ? -17.876 5.739 21.676 1.00 84.88 115 ASN A C 1
ATOM 978 O O . ASN A 1 115 ? -18.144 4.625 21.230 1.00 84.88 115 ASN A O 1
ATOM 982 N N . ILE A 1 116 ? -18.817 6.583 22.106 1.00 84.50 116 ILE A N 1
ATOM 983 C CA . ILE A 1 116 ? -20.250 6.243 22.163 1.00 84.50 116 ILE A CA 1
ATOM 984 C C . ILE A 1 116 ? -20.769 5.759 20.798 1.00 84.50 116 ILE A C 1
ATOM 986 O O . ILE A 1 116 ? -21.522 4.795 20.747 1.00 84.50 116 ILE A O 1
ATOM 990 N N . LYS A 1 117 ? -20.331 6.368 19.685 1.00 86.56 117 LYS A N 1
ATOM 991 C CA . LYS A 1 117 ? -20.739 5.941 18.335 1.00 86.56 117 LYS A CA 1
ATOM 992 C C . LYS A 1 117 ? -20.207 4.549 18.000 1.00 86.56 117 LYS A C 1
ATOM 994 O O . LYS A 1 117 ? -20.984 3.699 17.607 1.00 86.56 117 LYS A O 1
ATOM 999 N N . THR A 1 118 ? -18.927 4.283 18.265 1.00 85.81 118 THR A N 1
ATOM 1000 C CA . THR A 1 118 ? -18.317 2.959 18.095 1.00 85.81 118 THR A CA 1
ATOM 1001 C C . THR A 1 118 ? -19.070 1.906 18.915 1.00 85.81 118 THR A C 1
ATOM 1003 O O . THR A 1 118 ? -19.228 0.778 18.470 1.00 85.81 118 THR A O 1
ATOM 1006 N N . ARG A 1 119 ? -19.552 2.260 20.112 1.00 88.12 119 ARG A N 1
ATOM 1007 C CA . ARG A 1 119 ? -20.324 1.361 20.983 1.00 88.12 119 ARG A CA 1
ATOM 1008 C C . ARG A 1 119 ? -21.731 1.073 20.442 1.00 88.12 119 ARG A C 1
ATOM 1010 O O . ARG A 1 119 ? -22.188 -0.056 20.576 1.00 88.12 119 ARG A O 1
ATOM 1017 N N . LEU A 1 120 ? -22.369 2.052 19.797 1.00 86.94 120 LEU A N 1
ATOM 1018 C CA . LEU A 1 120 ? -23.627 1.867 19.060 1.00 86.94 120 LEU A CA 1
ATOM 1019 C C . LEU A 1 120 ? -23.426 1.020 17.795 1.00 86.94 120 LEU A C 1
ATOM 1021 O O . LEU A 1 120 ? -24.204 0.106 17.550 1.00 86.94 120 LEU A O 1
ATOM 1025 N N . ASP A 1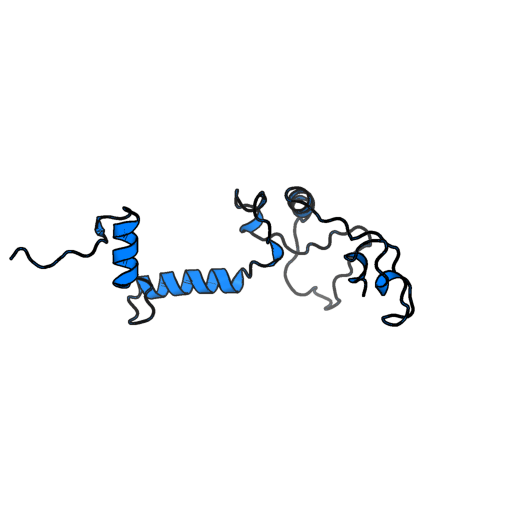 121 ? -22.346 1.253 17.043 1.00 89.62 121 ASP A N 1
ATOM 1026 C CA . ASP A 1 121 ? -22.010 0.449 15.859 1.00 89.62 121 ASP A CA 1
ATOM 1027 C C . ASP A 1 121 ? -21.791 -1.030 16.244 1.00 89.62 121 ASP A C 1
ATOM 1029 O O . ASP A 1 121 ? -22.179 -1.941 15.516 1.00 89.62 121 ASP A O 1
ATOM 1033 N N . LEU A 1 122 ? -21.189 -1.297 17.413 1.00 87.75 122 LEU A N 1
ATOM 1034 C CA . LEU A 1 122 ? -21.034 -2.658 17.946 1.00 87.75 122 LEU A CA 1
ATOM 1035 C C . LEU A 1 122 ? -22.378 -3.319 18.291 1.00 87.75 122 LEU A C 1
ATOM 1037 O O . LEU A 1 122 ? -22.515 -4.533 18.112 1.00 87.75 122 LEU A O 1
ATOM 1041 N N . GLU A 1 123 ? -23.347 -2.544 18.785 1.00 87.19 123 GLU A N 1
ATOM 1042 C CA . GLU A 1 123 ? -24.715 -3.003 19.057 1.00 87.19 123 GLU A CA 1
ATOM 1043 C C . GLU A 1 123 ? -25.439 -3.356 17.753 1.00 87.19 123 GLU A C 1
ATOM 1045 O O . GLU A 1 123 ? -25.977 -4.458 17.636 1.00 87.19 123 GLU A O 1
ATOM 1050 N N . GLU A 1 124 ? -25.355 -2.488 16.739 1.00 90.38 124 GLU A N 1
ATOM 1051 C CA . GLU A 1 124 ? -25.938 -2.715 15.410 1.00 90.38 124 GLU A CA 1
ATOM 1052 C C . GLU A 1 124 ? -25.338 -3.947 14.714 1.00 90.38 124 GLU A C 1
ATOM 1054 O O . GLU A 1 124 ? -26.057 -4.759 14.132 1.00 90.38 124 GLU A O 1
ATOM 1059 N N . LEU A 1 125 ? -24.019 -4.135 14.823 1.00 89.19 125 LEU A N 1
ATOM 1060 C CA . LEU A 1 125 ? -23.318 -5.294 14.264 1.00 89.19 125 LEU A CA 1
ATOM 1061 C C . LEU A 1 125 ? -23.522 -6.584 15.080 1.00 89.19 125 LEU A C 1
ATOM 1063 O O . LEU A 1 125 ? -23.088 -7.653 14.645 1.00 89.19 125 LEU A O 1
ATOM 1067 N N . GLY A 1 126 ? -24.151 -6.515 16.259 1.00 86.56 126 GLY A N 1
ATOM 1068 C CA . GLY A 1 126 ? -24.451 -7.676 17.102 1.00 86.56 126 GLY A CA 1
ATOM 1069 C C . GLY A 1 126 ? -23.220 -8.382 17.688 1.00 86.56 126 GLY A C 1
ATOM 1070 O O . GLY A 1 126 ? -23.304 -9.547 18.086 1.00 86.56 126 GLY A O 1
ATOM 1071 N N . ILE A 1 127 ? -22.073 -7.702 17.748 1.00 88.25 127 ILE A N 1
ATOM 1072 C CA . ILE A 1 127 ? -20.787 -8.248 18.209 1.00 88.25 127 ILE A CA 1
ATOM 1073 C C . ILE A 1 127 ? -20.376 -7.622 19.547 1.00 88.25 127 ILE A C 1
ATOM 1075 O O . ILE A 1 127 ? -20.648 -6.453 19.794 1.00 88.25 127 ILE A O 1
ATOM 1079 N N . ARG A 1 128 ? -19.689 -8.393 20.406 1.00 82.44 128 ARG A N 1
ATOM 1080 C CA . ARG A 1 128 ? -19.171 -7.943 21.721 1.00 82.44 128 ARG A CA 1
ATOM 1081 C C . ARG A 1 128 ? -20.239 -7.299 22.617 1.00 82.44 128 ARG A C 1
ATOM 1083 O O . ARG A 1 128 ? -20.153 -6.120 22.957 1.00 82.44 128 ARG A O 1
ATOM 1090 N N . LYS A 1 129 ? -21.244 -8.093 23.003 1.00 81.69 129 LYS A N 1
ATOM 1091 C CA . LYS A 1 129 ? -22.392 -7.665 23.828 1.00 81.69 129 LYS A CA 1
ATOM 1092 C C . LYS A 1 129 ? -21.980 -7.023 25.154 1.00 81.69 129 LYS A C 1
ATOM 1094 O O . LYS A 1 129 ? -22.640 -6.115 25.639 1.00 81.69 129 LYS A O 1
ATOM 1099 N N . GLU A 1 130 ? -20.861 -7.464 25.716 1.00 84.50 130 GLU A N 1
ATOM 1100 C CA . GLU A 1 130 ? -20.256 -6.926 26.934 1.00 84.50 130 GLU A CA 1
ATOM 1101 C C . GLU A 1 130 ? -19.797 -5.466 26.806 1.00 84.50 130 GLU A C 1
ATOM 1103 O O . GLU A 1 130 ? -19.598 -4.789 27.812 1.00 84.50 130 GLU A O 1
ATOM 1108 N N . LEU A 1 131 ? -19.626 -4.975 25.575 1.00 83.62 131 LEU A N 1
ATOM 1109 C CA . LEU A 1 131 ? -19.224 -3.606 25.290 1.00 83.62 131 LEU A CA 1
ATOM 1110 C C . LEU A 1 131 ? -20.395 -2.714 24.866 1.00 83.62 131 LEU A C 1
ATOM 1112 O O . LEU A 1 131 ? -20.152 -1.545 24.586 1.00 83.62 131 LEU A O 1
ATOM 1116 N N . HIS A 1 132 ? -21.631 -3.205 24.805 1.00 85.56 132 HIS A N 1
ATOM 1117 C CA . HIS A 1 132 ? -22.778 -2.380 24.410 1.00 85.56 132 HIS A CA 1
ATOM 1118 C C . HIS A 1 132 ? -23.087 -1.319 25.470 1.00 85.56 132 HIS A C 1
ATOM 1120 O O . HIS A 1 132 ? -22.786 -1.492 26.654 1.00 85.56 132 HIS A O 1
ATOM 1126 N N . LEU A 1 133 ? -23.654 -0.189 25.041 1.00 82.50 133 LEU A N 1
ATOM 1127 C CA . LEU A 1 133 ? -24.051 0.864 25.972 1.00 82.50 133 LEU A CA 1
ATOM 1128 C C . LEU A 1 133 ? -25.187 0.340 26.849 1.00 82.50 133 LEU A C 1
ATOM 1130 O O . LEU A 1 133 ? -26.251 -0.027 26.357 1.00 82.50 133 LEU A O 1
ATOM 1134 N N . GLN A 1 134 ? -24.969 0.330 28.159 1.00 78.69 134 GLN A N 1
ATOM 1135 C CA . GLN A 1 134 ? -26.040 0.066 29.107 1.00 78.69 134 GLN A CA 1
ATOM 1136 C C . GLN A 1 134 ? -26.901 1.326 29.201 1.00 78.69 134 GLN A C 1
ATOM 1138 O O . GLN A 1 134 ? -26.397 2.416 29.475 1.00 78.69 134 GLN A O 1
ATOM 1143 N N . ARG A 1 135 ? -28.198 1.193 28.918 1.00 72.62 135 ARG A N 1
ATOM 1144 C CA . ARG A 1 135 ? -29.166 2.264 29.158 1.00 72.62 135 ARG A CA 1
ATOM 1145 C C . ARG A 1 135 ? -29.367 2.342 30.663 1.00 72.62 135 ARG A C 1
ATOM 1147 O O . ARG A 1 135 ? -30.021 1.475 31.231 1.00 72.62 135 ARG A O 1
ATOM 1154 N N . ASP A 1 136 ? -28.758 3.333 31.302 1.00 61.44 136 ASP A N 1
ATOM 1155 C CA . ASP A 1 136 ? -28.967 3.557 32.728 1.00 61.44 136 ASP A CA 1
ATOM 1156 C C . ASP A 1 136 ? -30.380 4.133 32.910 1.00 61.44 136 ASP A C 1
ATOM 1158 O O . ASP A 1 136 ? -30.649 5.292 32.587 1.00 61.44 136 ASP A O 1
ATOM 1162 N N . GLY A 1 137 ? -31.313 3.254 33.276 1.00 55.81 137 GLY A N 1
ATOM 1163 C CA . GLY A 1 137 ? -32.745 3.543 33.343 1.00 55.81 137 GLY A CA 1
ATOM 1164 C C . GLY A 1 137 ? -33.601 2.450 33.990 1.00 55.81 137 GLY A C 1
ATOM 1165 O O . GLY A 1 137 ? -34.811 2.492 33.818 1.00 55.81 137 GLY A O 1
ATOM 1166 N N . ASP A 1 138 ? -32.998 1.512 34.730 1.00 48.53 138 ASP A N 1
ATOM 1167 C CA . ASP A 1 138 ? -33.701 0.572 35.623 1.00 48.53 138 ASP A CA 1
ATOM 1168 C C . ASP A 1 138 ? -33.089 0.633 37.039 1.00 48.53 138 ASP A C 1
ATOM 1170 O O . ASP A 1 138 ? -32.583 -0.354 37.585 1.00 48.53 138 ASP A O 1
ATOM 1174 N N . ARG A 1 139 ? -33.113 1.828 37.641 1.00 40.62 139 ARG A N 1
ATOM 1175 C CA . ARG A 1 139 ? -33.015 2.012 39.094 1.00 40.62 139 ARG A CA 1
ATOM 1176 C C . ARG A 1 139 ? -33.922 3.133 39.571 1.00 40.62 139 ARG A C 1
ATOM 1178 O O . ARG A 1 139 ? -33.949 4.185 38.897 1.00 40.62 139 ARG A O 1
#

Organism: Punica granatum (NCBI:txid22663)